Protein AF-A0A818AHD9-F1 (afdb_monomer)

Radius of gyration: 12.96 Å; Cα contacts (8 Å, |Δi|>4): 77; chains: 1; bounding box: 22×48×26 Å

Mean predicted aligned error: 7.14 Å

Foldseek 3Di:
DDDPPPCPLVVQLVVLVVVCVVVVVPDLVSLLSNLVSCLVVLVLVSSQVSLVVCCVVCVVPVVSCVVRVVSSVVVVD

pLDDT: mean 80.75, std 12.98, range [45.12, 91.44]

Secondary structure (DSSP, 8-state):
---GGGTHHHHHHHHHHHHHHHTTT--HHHHHHHHHHHHHTT-HHHHHHHHHHHHHH-TT-HHHIIIIIIHHHHHT-

Sequence (77 aa):
MMNEQTGAHKDAADNYEIAWKYSRKNQPSIGYKLAFNYLKSKRLTDAIDIAQFILQRYPDNIRVRKDILEKARLMLK

Nearest PDB structures (foldseek):
  6af0-assembly1_A  TM=8.370E-01  e=9.004E-01  Thermothelomyces thermophilus ATCC 42464
  5a31-assembly1_C  TM=7.169E-01  e=1.134E+00  Homo sapiens
  3o48-assembly1_A  TM=7.670E-01  e=2.688E+00  Saccharomyces cerevisiae
  4i17-assembly1_A  TM=6.968E-01  e=1.696E+00  Bacteroides fragilis NCTC 9343
  9hmf-assembly1_L  TM=6.716E-01  e=1.797E+00  Campylobacter jejuni

Structure (mmCIF, N/CA/C/O backbone):
data_AF-A0A818AHD9-F1
#
_entry.id   AF-A0A818AHD9-F1
#
loop_
_atom_site.gro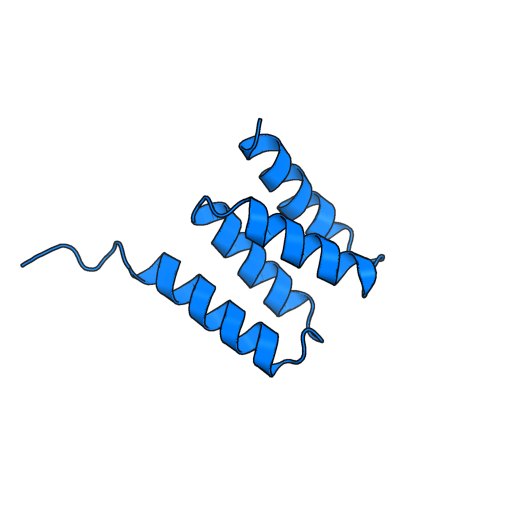up_PDB
_atom_site.id
_atom_site.type_symbol
_atom_site.label_atom_id
_atom_site.label_alt_id
_atom_site.label_comp_id
_atom_site.label_asym_id
_atom_site.label_entity_id
_atom_site.label_seq_id
_atom_site.pdbx_PDB_ins_code
_atom_site.Cartn_x
_atom_site.Cartn_y
_atom_site.Cartn_z
_atom_site.occupancy
_atom_site.B_iso_or_equiv
_atom_site.auth_seq_id
_atom_site.auth_comp_id
_atom_site.auth_asym_id
_atom_site.auth_atom_id
_atom_site.pdbx_PDB_model_num
ATOM 1 N N . MET A 1 1 ? 7.448 33.653 -4.880 1.00 45.12 1 MET A N 1
ATOM 2 C CA . MET A 1 1 ? 6.278 32.974 -5.469 1.00 45.12 1 MET A CA 1
ATOM 3 C C . MET A 1 1 ? 6.298 31.538 -4.970 1.00 45.12 1 MET A C 1
ATOM 5 O O . MET A 1 1 ? 7.250 30.843 -5.261 1.00 45.12 1 MET A O 1
ATOM 9 N N . MET A 1 2 ? 5.322 31.199 -4.122 1.00 45.75 2 MET A N 1
ATOM 10 C CA . MET A 1 2 ? 4.738 29.871 -3.861 1.00 45.75 2 MET A CA 1
ATOM 11 C C . MET A 1 2 ? 5.661 28.668 -3.569 1.00 45.75 2 MET A C 1
ATOM 13 O O . MET A 1 2 ? 6.290 28.113 -4.455 1.00 45.75 2 MET A O 1
ATOM 17 N N . ASN A 1 3 ? 5.608 28.224 -2.306 1.00 47.09 3 ASN A N 1
ATOM 18 C CA . ASN A 1 3 ? 5.991 26.912 -1.771 1.00 47.09 3 ASN A CA 1
ATOM 19 C C . ASN A 1 3 ? 5.993 25.755 -2.794 1.00 47.09 3 ASN A C 1
ATOM 21 O O . ASN A 1 3 ? 4.952 25.163 -3.068 1.00 47.09 3 ASN A O 1
ATOM 25 N N . GLU A 1 4 ? 7.174 25.337 -3.248 1.00 50.59 4 GLU A N 1
ATOM 26 C CA . GLU A 1 4 ? 7.344 24.158 -4.118 1.00 50.59 4 GLU A CA 1
ATOM 27 C C . GLU A 1 4 ? 7.377 22.824 -3.345 1.00 50.59 4 GLU A C 1
ATOM 29 O O . GLU A 1 4 ? 7.432 21.742 -3.924 1.00 50.59 4 GLU A O 1
ATOM 34 N N . GLN A 1 5 ? 7.309 22.853 -2.013 1.00 52.56 5 GLN A N 1
ATOM 35 C CA . GLN A 1 5 ? 7.492 21.647 -1.196 1.00 52.56 5 GLN A CA 1
ATOM 36 C C . GLN A 1 5 ? 6.263 20.723 -1.134 1.00 52.56 5 GLN A C 1
ATOM 38 O O . GLN A 1 5 ? 6.328 19.655 -0.528 1.00 52.56 5 GLN A O 1
ATOM 43 N N . THR A 1 6 ? 5.139 21.088 -1.759 1.00 47.00 6 THR A N 1
ATOM 44 C CA . THR A 1 6 ? 3.902 20.284 -1.717 1.00 47.00 6 THR A CA 1
ATOM 45 C C . THR A 1 6 ? 3.767 19.286 -2.878 1.00 47.00 6 THR A C 1
ATOM 47 O O . THR A 1 6 ? 2.911 18.404 -2.809 1.00 47.00 6 THR A O 1
ATOM 50 N N . GLY A 1 7 ? 4.614 19.380 -3.914 1.00 49.31 7 GLY A N 1
ATOM 51 C CA . GLY A 1 7 ? 4.570 18.511 -5.104 1.00 49.31 7 GLY A CA 1
ATOM 52 C C . GLY A 1 7 ? 5.331 17.192 -4.954 1.00 49.31 7 GLY A C 1
ATOM 53 O O . GLY A 1 7 ? 4.785 16.129 -5.238 1.00 49.31 7 GLY A O 1
ATOM 54 N N . ALA A 1 8 ? 6.536 17.230 -4.375 1.00 53.69 8 ALA A N 1
ATOM 55 C CA . ALA A 1 8 ? 7.514 16.139 -4.473 1.00 53.69 8 ALA A CA 1
ATOM 56 C C . ALA A 1 8 ? 7.021 14.748 -4.018 1.00 53.69 8 ALA A C 1
ATOM 58 O O . ALA A 1 8 ? 7.457 13.726 -4.546 1.00 53.69 8 ALA A O 1
ATOM 59 N N . HIS A 1 9 ? 6.103 14.673 -3.048 1.00 51.59 9 HIS A N 1
ATOM 60 C CA . HIS A 1 9 ? 5.528 13.391 -2.617 1.00 51.59 9 HIS A CA 1
ATOM 61 C C . HIS A 1 9 ? 4.527 12.810 -3.623 1.00 51.59 9 HIS A C 1
ATOM 63 O O . HIS A 1 9 ? 4.431 11.591 -3.760 1.00 51.59 9 HIS A O 1
ATOM 69 N N . LYS A 1 10 ? 3.777 13.671 -4.317 1.00 57.28 10 LYS A N 1
ATOM 70 C CA . LYS A 1 10 ? 2.835 13.267 -5.364 1.00 57.28 10 LYS A CA 1
ATOM 71 C C . LYS A 1 10 ? 3.598 12.779 -6.595 1.00 57.28 10 LYS A C 1
ATOM 73 O O . LYS A 1 10 ? 3.285 11.705 -7.099 1.00 57.28 10 LYS A O 1
ATOM 78 N N . ASP A 1 11 ? 4.648 13.501 -6.980 1.00 66.19 11 ASP A N 1
ATOM 79 C CA . ASP A 1 11 ? 5.534 13.123 -8.086 1.00 66.19 11 ASP A CA 1
ATOM 80 C C . ASP A 1 11 ? 6.260 11.794 -7.824 1.00 66.19 11 ASP A C 1
ATOM 82 O O . ASP A 1 11 ? 6.444 10.981 -8.728 1.00 66.19 11 ASP A O 1
ATOM 86 N N . ALA A 1 12 ? 6.637 11.520 -6.569 1.00 75.56 12 ALA A N 1
ATOM 87 C CA . ALA A 1 12 ? 7.303 10.269 -6.214 1.00 75.56 12 ALA A CA 1
ATOM 88 C C . ALA A 1 12 ? 6.407 9.042 -6.445 1.00 75.56 12 ALA A C 1
ATOM 90 O O . ALA A 1 12 ? 6.874 8.044 -6.995 1.00 75.56 12 ALA A O 1
ATOM 91 N N . ALA A 1 13 ? 5.134 9.101 -6.039 1.00 79.06 13 ALA A N 1
ATOM 92 C CA . ALA A 1 13 ? 4.193 8.006 -6.267 1.00 79.06 13 ALA A CA 1
ATOM 93 C C . ALA A 1 13 ? 4.000 7.741 -7.768 1.00 79.06 13 ALA A C 1
ATOM 95 O O . ALA A 1 13 ? 4.038 6.589 -8.189 1.00 79.06 13 ALA A O 1
ATOM 96 N N . ASP A 1 14 ? 3.878 8.797 -8.570 1.00 81.50 14 ASP A N 1
ATOM 97 C CA . ASP A 1 14 ? 3.703 8.688 -10.020 1.00 81.50 14 ASP A CA 1
ATOM 98 C C . ASP A 1 14 ? 4.938 8.063 -10.696 1.00 81.50 14 ASP A C 1
ATOM 100 O O . ASP A 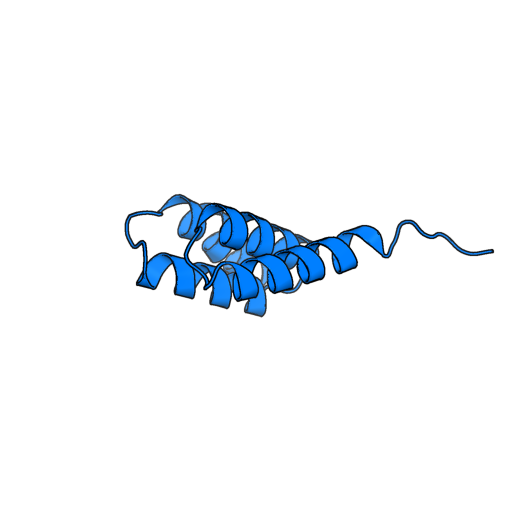1 14 ? 4.834 7.070 -11.419 1.00 81.50 14 ASP A O 1
ATOM 104 N N . ASN A 1 15 ? 6.141 8.522 -10.332 1.00 83.38 15 ASN A N 1
ATOM 105 C CA . ASN A 1 15 ? 7.397 7.938 -10.812 1.00 83.38 15 ASN A CA 1
ATOM 106 C C . ASN A 1 15 ? 7.534 6.451 -10.447 1.00 83.38 15 ASN A C 1
ATOM 108 O O . ASN A 1 15 ? 7.962 5.639 -11.275 1.00 83.38 15 ASN A O 1
ATOM 112 N N . TYR A 1 16 ? 7.158 6.066 -9.223 1.00 83.94 16 TYR A N 1
ATOM 113 C CA . TYR A 1 16 ? 7.155 4.658 -8.822 1.00 83.94 16 TYR A CA 1
ATOM 114 C C . TYR A 1 16 ? 6.071 3.847 -9.548 1.00 83.94 16 TYR A C 1
ATOM 116 O O . TYR A 1 16 ? 6.300 2.668 -9.819 1.00 83.94 16 TYR A O 1
ATOM 124 N N . GLU A 1 17 ? 4.924 4.439 -9.895 1.00 85.06 17 GLU A N 1
ATOM 125 C CA . GLU A 1 17 ? 3.851 3.785 -10.657 1.00 85.06 17 GLU A CA 1
ATOM 126 C C . GLU A 1 17 ? 4.313 3.460 -12.076 1.00 85.06 17 GLU A C 1
ATOM 128 O O . GLU A 1 17 ? 4.157 2.330 -12.552 1.00 85.06 17 GLU A O 1
ATOM 133 N N . ILE A 1 18 ? 4.950 4.434 -12.724 1.00 85.50 18 ILE A N 1
ATOM 134 C CA . ILE A 1 18 ? 5.558 4.272 -14.039 1.00 85.50 18 ILE A CA 1
ATOM 135 C C . ILE A 1 18 ? 6.612 3.165 -13.961 1.00 85.50 18 ILE A C 1
ATOM 137 O O . ILE A 1 18 ? 6.511 2.169 -14.679 1.00 85.50 18 ILE A O 1
ATOM 141 N N . ALA A 1 19 ? 7.559 3.250 -13.022 1.00 86.50 19 ALA A N 1
ATOM 142 C CA . ALA A 1 19 ? 8.579 2.218 -12.834 1.00 86.50 19 ALA A CA 1
ATOM 143 C C . ALA A 1 19 ? 7.980 0.826 -12.561 1.00 86.50 19 ALA A C 1
ATOM 145 O O . ALA A 1 19 ? 8.507 -0.181 -13.041 1.00 86.50 19 ALA A O 1
ATOM 146 N N . TRP A 1 20 ? 6.867 0.751 -11.826 1.00 85.62 20 TRP A N 1
ATOM 147 C CA . TRP A 1 20 ? 6.155 -0.491 -11.532 1.00 85.62 20 TRP A CA 1
ATOM 148 C C . TRP A 1 20 ? 5.524 -1.112 -12.781 1.00 85.62 20 TRP A C 1
ATOM 150 O O . TRP A 1 20 ? 5.677 -2.317 -13.018 1.00 85.62 20 TRP A O 1
ATOM 160 N N . LYS A 1 21 ? 4.877 -0.289 -13.615 1.00 85.19 21 LYS A N 1
ATOM 161 C CA . LYS A 1 21 ? 4.338 -0.694 -14.921 1.00 85.19 21 LYS A CA 1
ATOM 162 C C . LYS A 1 21 ? 5.454 -1.145 -15.867 1.00 85.19 21 LYS A C 1
ATOM 164 O O . LYS A 1 21 ? 5.364 -2.240 -16.422 1.00 85.19 21 LYS A O 1
ATOM 169 N N . TYR A 1 22 ? 6.531 -0.366 -15.986 1.00 84.38 22 TYR A N 1
ATOM 170 C CA . TYR A 1 22 ? 7.685 -0.694 -16.834 1.00 84.38 22 TYR A CA 1
ATOM 171 C C . TYR A 1 22 ? 8.423 -1.954 -16.365 1.00 84.38 22 TYR A C 1
ATOM 173 O O . TYR A 1 22 ? 8.820 -2.780 -17.183 1.00 84.38 22 TYR A O 1
ATOM 181 N N . SER A 1 23 ? 8.515 -2.180 -15.052 1.00 80.06 23 SER A N 1
ATOM 182 C CA . SER A 1 23 ? 9.084 -3.405 -14.468 1.00 80.06 23 SER A CA 1
ATOM 183 C C . SER A 1 23 ? 8.155 -4.625 -14.567 1.00 80.06 23 SER A C 1
ATOM 185 O O . SER A 1 23 ? 8.392 -5.628 -13.889 1.00 80.06 23 SER A O 1
ATOM 187 N N . ARG A 1 24 ? 7.071 -4.550 -15.360 1.00 79.75 24 ARG A N 1
ATOM 188 C CA . ARG A 1 24 ? 6.045 -5.596 -15.533 1.00 79.75 24 ARG A CA 1
ATOM 189 C C . ARG A 1 24 ? 5.499 -6.143 -14.213 1.00 79.75 24 ARG A C 1
ATOM 191 O O . ARG A 1 24 ? 5.176 -7.325 -14.112 1.00 79.75 24 ARG A O 1
ATOM 198 N N . LYS A 1 25 ? 5.428 -5.294 -13.183 1.00 74.62 25 LYS A N 1
ATOM 199 C CA . LYS A 1 25 ? 4.996 -5.681 -11.835 1.00 74.62 25 LYS A CA 1
ATOM 200 C C . LYS A 1 25 ? 5.758 -6.897 -11.264 1.00 74.62 25 LYS A C 1
ATOM 202 O O . LYS A 1 25 ? 5.207 -7.688 -10.501 1.00 74.62 25 LYS A O 1
ATOM 207 N N . ASN A 1 26 ? 7.026 -7.061 -11.653 1.00 77.12 26 ASN A N 1
ATOM 208 C CA . ASN A 1 26 ? 7.831 -8.249 -11.343 1.00 77.12 26 ASN A CA 1
ATOM 209 C C . ASN A 1 26 ? 8.780 -8.057 -10.143 1.00 77.12 26 ASN A C 1
ATOM 211 O O . ASN A 1 26 ? 9.500 -8.972 -9.763 1.00 77.12 26 ASN A O 1
ATOM 215 N N . GLN A 1 27 ? 8.811 -6.857 -9.557 1.00 79.75 27 GLN A N 1
ATOM 216 C CA . GLN A 1 27 ? 9.698 -6.488 -8.446 1.00 79.75 27 GLN A CA 1
ATOM 217 C C . GLN A 1 27 ? 8.908 -6.021 -7.209 1.00 79.75 27 GLN A C 1
ATOM 219 O O . GLN A 1 27 ? 8.658 -4.820 -7.069 1.00 79.75 27 GLN A O 1
ATOM 224 N N . PRO A 1 28 ? 8.532 -6.915 -6.277 1.00 81.50 28 PRO A N 1
ATOM 225 C CA . PRO A 1 28 ? 7.667 -6.570 -5.141 1.00 81.50 28 PRO A CA 1
ATOM 226 C C . PRO A 1 28 ? 8.191 -5.391 -4.301 1.00 81.50 28 PRO A C 1
ATOM 228 O O . PRO A 1 28 ? 7.401 -4.634 -3.743 1.00 81.50 28 PRO A O 1
ATOM 231 N N . SER A 1 29 ? 9.507 -5.163 -4.283 1.00 85.75 29 SER A N 1
ATOM 232 C CA . SER A 1 29 ? 10.147 -4.003 -3.654 1.00 85.75 29 SER A CA 1
ATOM 233 C C . SER A 1 29 ? 9.687 -2.649 -4.218 1.00 85.75 29 SER A C 1
ATOM 235 O O . SER A 1 29 ? 9.491 -1.707 -3.449 1.00 85.75 29 SER A O 1
ATOM 237 N N . ILE A 1 30 ? 9.510 -2.530 -5.541 1.00 87.38 30 ILE A N 1
ATOM 238 C CA . ILE A 1 30 ? 9.033 -1.293 -6.189 1.00 87.38 30 ILE A CA 1
ATOM 239 C C . ILE A 1 30 ? 7.560 -1.076 -5.841 1.00 87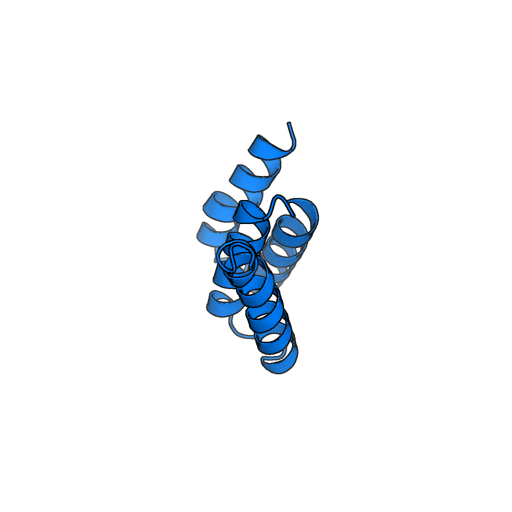.38 30 ILE A C 1
ATOM 241 O O . ILE A 1 30 ? 7.189 0.008 -5.397 1.00 87.38 30 ILE A O 1
ATOM 245 N N . GLY A 1 31 ? 6.742 -2.126 -5.958 1.00 87.94 31 GLY A N 1
ATOM 246 C CA . GLY A 1 31 ? 5.328 -2.072 -5.592 1.00 87.94 31 GLY A CA 1
ATOM 247 C C . GLY A 1 31 ? 5.105 -1.731 -4.110 1.00 87.94 31 GLY A C 1
ATOM 248 O O . GLY A 1 31 ? 4.212 -0.950 -3.793 1.00 87.94 31 GLY A O 1
ATOM 249 N N . TYR A 1 32 ? 5.961 -2.216 -3.202 1.00 89.06 32 TYR A N 1
ATOM 250 C CA . TYR A 1 32 ? 5.923 -1.836 -1.785 1.00 89.06 32 TYR A CA 1
ATOM 251 C C . TYR A 1 32 ? 6.186 -0.337 -1.584 1.00 89.06 32 TYR A C 1
ATOM 253 O O . TYR A 1 32 ? 5.417 0.339 -0.901 1.00 89.06 32 TYR A O 1
ATOM 261 N N . LYS A 1 33 ? 7.245 0.208 -2.204 1.00 88.62 33 LYS A N 1
ATOM 262 C CA . LYS A 1 33 ? 7.560 1.647 -2.129 1.00 88.62 33 LYS A CA 1
ATOM 263 C C . LYS A 1 33 ? 6.441 2.509 -2.715 1.00 88.62 33 LYS A C 1
ATOM 265 O O . LYS A 1 33 ? 6.125 3.553 -2.143 1.00 88.62 33 LYS A O 1
ATOM 270 N N . LEU A 1 34 ? 5.839 2.064 -3.819 1.00 89.31 34 LEU A N 1
ATOM 271 C CA . LEU A 1 34 ? 4.697 2.719 -4.451 1.00 89.31 34 LEU A CA 1
ATOM 272 C C . LEU A 1 34 ? 3.493 2.771 -3.503 1.00 89.31 34 LEU A C 1
ATOM 274 O O . LEU A 1 34 ? 2.998 3.851 -3.187 1.00 89.31 34 LEU A O 1
ATOM 278 N N . ALA A 1 35 ? 3.076 1.618 -2.976 1.00 90.44 35 ALA A N 1
ATOM 279 C CA . ALA A 1 35 ? 1.924 1.531 -2.087 1.00 90.44 35 ALA A CA 1
ATOM 280 C C . ALA A 1 35 ? 2.137 2.304 -0.772 1.00 90.44 35 ALA A C 1
ATOM 282 O O . ALA A 1 35 ? 1.213 2.928 -0.250 1.00 90.44 35 ALA A O 1
ATOM 283 N N . PHE A 1 36 ? 3.372 2.336 -0.265 1.00 88.38 36 PHE A N 1
ATOM 284 C CA . PHE A 1 36 ? 3.736 3.142 0.899 1.00 88.38 36 PHE A CA 1
ATOM 285 C C . PHE A 1 36 ? 3.638 4.652 0.635 1.00 88.38 36 PHE A C 1
ATOM 287 O O . PHE A 1 36 ? 3.218 5.407 1.513 1.00 88.38 36 PHE A O 1
ATOM 294 N N . ASN A 1 37 ? 3.985 5.109 -0.572 1.00 87.12 37 ASN A N 1
ATOM 295 C CA . ASN A 1 37 ? 3.770 6.504 -0.958 1.00 87.12 37 ASN A CA 1
ATOM 296 C C . ASN A 1 37 ? 2.278 6.822 -1.093 1.00 87.12 37 ASN A C 1
ATOM 298 O O . ASN A 1 37 ? 1.831 7.826 -0.544 1.00 87.12 37 ASN A O 1
ATOM 302 N N . TYR A 1 38 ? 1.488 5.944 -1.716 1.00 88.44 38 TYR A N 1
ATOM 303 C CA . TYR A 1 38 ? 0.037 6.128 -1.798 1.00 88.44 38 TYR A CA 1
ATOM 304 C C . TYR A 1 38 ? -0.628 6.236 -0.421 1.00 88.44 38 TYR A C 1
ATOM 306 O O . TYR A 1 38 ? -1.460 7.121 -0.221 1.00 88.44 38 TYR A O 1
ATOM 314 N N . LEU A 1 39 ? -0.202 5.423 0.551 1.00 87.56 39 LEU A N 1
ATOM 315 C CA . LEU A 1 39 ? -0.622 5.542 1.952 1.00 87.56 39 LEU A CA 1
ATOM 316 C C . LEU A 1 39 ? -0.394 6.949 2.514 1.00 87.56 39 LEU A C 1
ATOM 318 O O . LEU A 1 39 ? -1.308 7.541 3.085 1.00 87.56 39 LEU A O 1
ATOM 322 N N . LYS A 1 40 ? 0.807 7.508 2.320 1.00 83.62 40 LYS A N 1
ATOM 323 C CA . LYS A 1 40 ? 1.142 8.870 2.769 1.00 83.62 40 LYS A CA 1
ATOM 324 C C . LYS A 1 40 ? 0.345 9.944 2.032 1.00 83.62 40 LYS A C 1
ATOM 326 O O . LYS A 1 40 ? -0.040 10.942 2.635 1.00 83.62 40 LYS A O 1
ATOM 331 N N . SER A 1 41 ? 0.059 9.731 0.752 1.00 84.12 41 SER A N 1
ATOM 332 C CA . SER A 1 41 ? -0.742 10.634 -0.081 1.00 84.12 41 SER A CA 1
ATOM 333 C C . SER A 1 41 ? -2.255 10.498 0.136 1.00 84.12 41 SER A C 1
ATOM 335 O O . SER A 1 41 ? -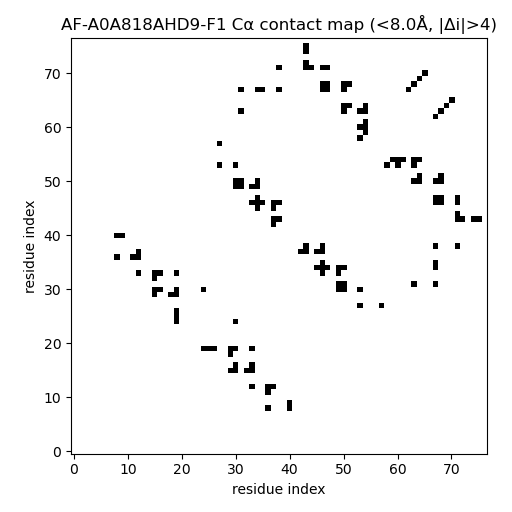3.020 11.050 -0.653 1.00 84.12 41 SER A O 1
ATOM 337 N N . LYS A 1 42 ? -2.704 9.770 1.173 1.00 82.75 42 LYS A N 1
ATOM 338 C CA . LYS A 1 42 ? -4.119 9.445 1.452 1.00 82.75 42 LYS A CA 1
ATOM 339 C C . LYS A 1 42 ? -4.831 8.671 0.329 1.00 82.75 42 LYS A C 1
ATOM 341 O O . LYS A 1 42 ? -6.054 8.571 0.322 1.00 82.75 42 LYS A O 1
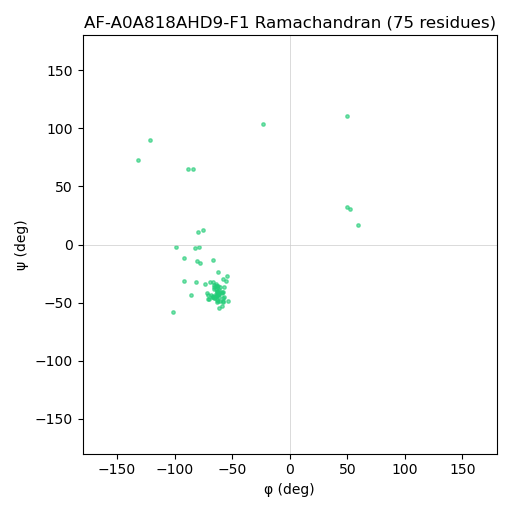ATOM 346 N N . ARG A 1 43 ? -4.085 8.072 -0.601 1.00 87.88 43 ARG A N 1
ATOM 347 C CA . ARG A 1 43 ? -4.591 7.200 -1.672 1.00 87.88 43 ARG A CA 1
ATOM 348 C C . ARG A 1 43 ? -4.662 5.752 -1.183 1.00 87.88 43 ARG A C 1
ATOM 350 O O . ARG A 1 43 ? -3.931 4.876 -1.631 1.00 87.88 43 ARG A O 1
ATOM 357 N N . LEU A 1 44 ? -5.523 5.505 -0.199 1.00 88.56 44 LEU A N 1
ATOM 358 C CA . LEU A 1 44 ? -5.604 4.206 0.479 1.00 88.56 44 LEU A CA 1
ATOM 359 C C . LEU A 1 44 ? -6.081 3.089 -0.461 1.00 88.56 44 LEU A C 1
ATOM 361 O O . LEU A 1 44 ? -5.547 1.984 -0.412 1.00 88.56 44 LEU A O 1
ATOM 365 N N . THR A 1 45 ? -7.030 3.390 -1.349 1.00 90.38 45 THR A N 1
ATOM 366 C CA . THR A 1 45 ? -7.570 2.438 -2.332 1.00 90.38 45 THR A CA 1
ATOM 367 C C . THR A 1 45 ? -6.487 1.922 -3.279 1.00 90.38 45 THR A C 1
ATOM 369 O O . THR A 1 45 ? -6.339 0.711 -3.424 1.00 90.38 45 THR A O 1
ATOM 372 N N . ASP A 1 46 ? -5.674 2.820 -3.850 1.00 89.75 46 ASP A N 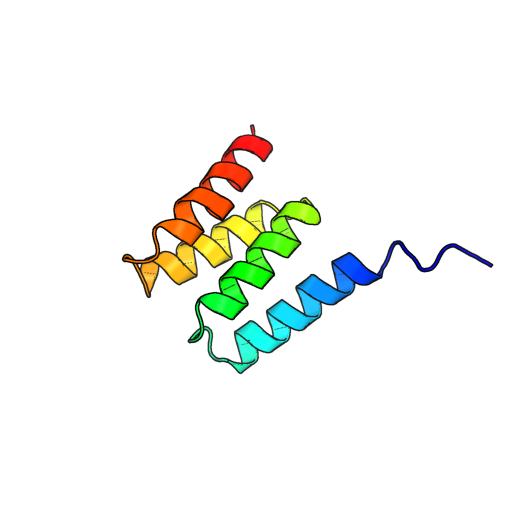1
ATOM 373 C CA . ASP A 1 46 ? -4.558 2.443 -4.729 1.00 89.75 46 ASP A CA 1
ATOM 374 C C . ASP A 1 46 ? -3.500 1.617 -3.979 1.00 89.75 46 ASP A C 1
ATOM 376 O O . ASP A 1 46 ? -2.980 0.629 -4.496 1.00 89.75 46 ASP A O 1
ATOM 380 N N . ALA A 1 47 ? -3.196 1.978 -2.726 1.00 91.06 47 ALA A N 1
ATOM 381 C CA . ALA A 1 47 ? -2.255 1.222 -1.902 1.00 91.06 47 ALA A CA 1
ATOM 382 C C . ALA A 1 47 ? -2.731 -0.219 -1.641 1.00 91.06 47 ALA A C 1
ATOM 384 O O . ALA A 1 47 ? -1.920 -1.149 -1.675 1.00 91.06 47 ALA A O 1
ATOM 385 N N . ILE A 1 48 ? -4.033 -0.409 -1.394 1.00 91.31 48 ILE A N 1
ATOM 386 C CA . ILE A 1 48 ? -4.635 -1.731 -1.180 1.00 91.31 48 ILE A CA 1
ATOM 387 C C . ILE A 1 48 ? -4.578 -2.560 -2.464 1.00 91.31 48 ILE A C 1
ATOM 389 O O . ILE A 1 48 ? -4.153 -3.712 -2.393 1.00 91.31 48 ILE A O 1
ATOM 393 N N . ASP A 1 49 ? -4.928 -1.982 -3.616 1.00 91.44 49 ASP A N 1
ATOM 394 C CA . ASP A 1 49 ? -4.893 -2.681 -4.909 1.00 91.44 49 ASP A CA 1
ATOM 395 C C . ASP A 1 49 ? -3.485 -3.211 -5.224 1.00 91.44 49 ASP A C 1
ATOM 397 O O . ASP A 1 49 ? -3.293 -4.408 -5.460 1.00 91.44 49 ASP A O 1
ATOM 401 N N . ILE A 1 50 ? -2.465 -2.352 -5.101 1.00 90.00 50 ILE A N 1
ATOM 402 C CA . ILE A 1 50 ? -1.068 -2.742 -5.328 1.00 90.00 50 ILE A CA 1
ATOM 403 C C . ILE A 1 50 ? -0.626 -3.823 -4.335 1.00 90.00 50 ILE A C 1
ATOM 405 O O . ILE A 1 50 ? 0.031 -4.792 -4.728 1.00 90.00 50 ILE A O 1
ATOM 409 N N . ALA A 1 51 ? -0.989 -3.695 -3.057 1.00 89.88 51 ALA A N 1
ATOM 410 C CA . ALA A 1 51 ? -0.660 -4.696 -2.050 1.00 89.88 51 ALA A CA 1
ATOM 411 C C . ALA A 1 51 ? -1.316 -6.053 -2.350 1.00 89.88 51 ALA A C 1
ATOM 413 O O . ALA A 1 51 ? -0.648 -7.084 -2.265 1.00 89.88 51 ALA A O 1
ATOM 414 N N . GLN A 1 52 ? -2.591 -6.070 -2.749 1.00 89.56 52 GLN A N 1
ATOM 415 C CA . GLN A 1 52 ? -3.291 -7.291 -3.152 1.00 89.56 52 GLN A CA 1
ATOM 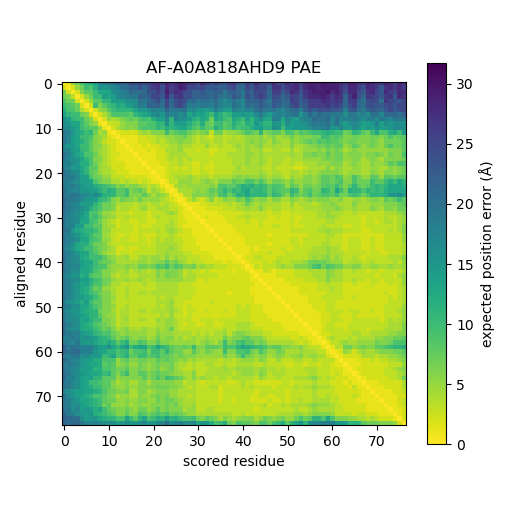416 C C . GLN A 1 52 ? -2.665 -7.912 -4.400 1.00 89.56 52 GLN A C 1
ATOM 418 O O . GLN A 1 52 ? -2.446 -9.122 -4.421 1.00 89.56 52 GLN A O 1
ATOM 423 N N . PHE A 1 53 ? -2.306 -7.100 -5.397 1.00 89.81 53 PHE A N 1
ATOM 424 C CA . PHE A 1 53 ? -1.626 -7.569 -6.602 1.00 89.81 53 PHE A CA 1
ATOM 425 C C . PHE A 1 53 ? -0.300 -8.270 -6.267 1.00 89.81 53 PHE A C 1
ATOM 427 O O . PHE A 1 53 ? -0.015 -9.356 -6.773 1.00 89.81 53 PHE A O 1
ATOM 434 N N . ILE A 1 54 ? 0.511 -7.671 -5.387 1.00 88.75 54 ILE A N 1
ATOM 435 C CA . ILE A 1 54 ? 1.773 -8.276 -4.947 1.00 88.75 54 ILE A CA 1
ATOM 436 C C . ILE A 1 54 ? 1.506 -9.582 -4.206 1.00 88.75 54 ILE A C 1
ATOM 438 O O . ILE A 1 54 ? 2.183 -10.559 -4.490 1.00 88.75 54 ILE A O 1
ATOM 442 N N . LEU A 1 55 ? 0.526 -9.628 -3.301 1.00 87.38 55 LEU A N 1
ATOM 443 C CA . LEU A 1 55 ? 0.199 -10.834 -2.533 1.00 87.38 55 LEU A CA 1
ATOM 444 C C . LEU A 1 55 ? -0.352 -11.968 -3.402 1.00 87.38 55 LEU A C 1
ATOM 446 O O . LEU A 1 55 ? -0.088 -13.127 -3.105 1.00 87.38 55 LEU A O 1
ATOM 450 N N . GLN A 1 56 ? -1.069 -11.662 -4.486 1.00 88.25 56 GLN A N 1
ATOM 451 C CA . GLN A 1 56 ? -1.501 -12.685 -5.444 1.00 88.25 56 GLN A CA 1
ATOM 452 C C . GLN A 1 56 ? -0.312 -13.363 -6.132 1.00 88.25 56 GLN A C 1
ATOM 454 O O . GLN A 1 56 ? -0.360 -14.557 -6.408 1.00 88.25 56 GLN A O 1
ATOM 459 N N . ARG A 1 57 ? 0.759 -12.611 -6.410 1.00 86.38 57 ARG A N 1
ATOM 460 C CA . ARG A 1 57 ? 1.951 -13.124 -7.103 1.00 86.38 57 ARG A CA 1
ATOM 461 C C . ARG A 1 57 ? 3.028 -13.645 -6.147 1.00 86.38 57 ARG A C 1
ATOM 463 O O . ARG A 1 57 ? 3.756 -14.570 -6.484 1.00 86.38 57 ARG A O 1
ATOM 470 N N . TYR A 1 58 ? 3.114 -13.049 -4.965 1.00 84.31 58 TYR A N 1
ATOM 471 C CA . TYR A 1 58 ? 4.065 -13.332 -3.894 1.00 84.31 58 TYR A CA 1
ATOM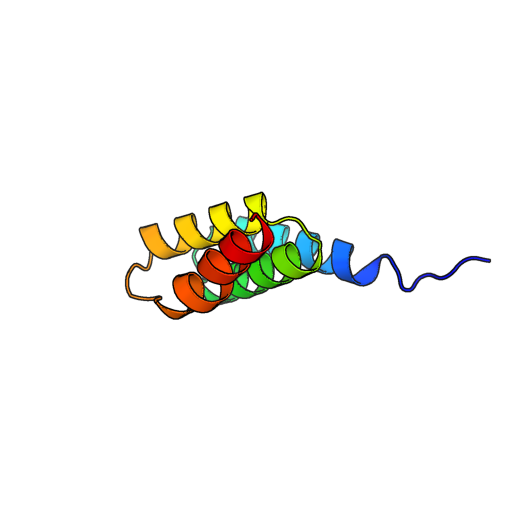 472 C C . TYR A 1 58 ? 3.307 -13.464 -2.563 1.00 84.31 58 TYR A C 1
ATOM 474 O O . TYR A 1 58 ? 3.390 -12.571 -1.712 1.00 84.31 58 TYR A O 1
ATOM 482 N N . PRO A 1 59 ? 2.567 -14.567 -2.356 1.00 82.25 59 PRO A N 1
ATOM 483 C CA . PRO A 1 59 ? 1.789 -14.781 -1.132 1.00 82.25 59 PRO A CA 1
ATOM 484 C C . PRO A 1 59 ? 2.662 -14.856 0.130 1.00 82.25 59 PRO A C 1
ATOM 486 O O . PRO A 1 59 ? 2.204 -14.513 1.218 1.00 82.25 59 PRO A O 1
ATOM 489 N N . ASP A 1 60 ? 3.941 -15.202 -0.025 1.00 84.50 60 ASP A N 1
ATOM 490 C CA . ASP A 1 60 ? 4.955 -15.221 1.037 1.00 84.50 60 ASP A CA 1
ATOM 491 C C . ASP A 1 60 ? 5.303 -13.822 1.583 1.00 84.50 60 ASP A C 1
ATOM 493 O O . ASP A 1 60 ? 5.925 -13.669 2.636 1.00 84.50 60 ASP A O 1
ATOM 497 N N . ASN A 1 61 ? 4.898 -12.752 0.889 1.00 76.62 61 ASN A N 1
ATOM 498 C CA . ASN A 1 61 ? 5.267 -11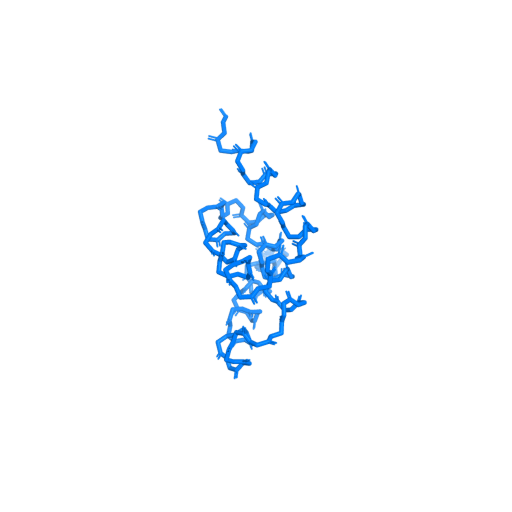.386 1.244 1.00 76.62 61 ASN A CA 1
ATOM 499 C C . ASN A 1 61 ? 4.341 -10.788 2.320 1.00 76.62 61 ASN A C 1
ATOM 501 O O . ASN A 1 61 ? 3.633 -9.801 2.111 1.00 76.62 61 ASN A O 1
ATOM 505 N N . ILE A 1 62 ? 4.383 -11.373 3.521 1.00 83.94 62 ILE A N 1
ATOM 506 C CA . ILE A 1 62 ? 3.553 -10.981 4.675 1.00 83.94 62 ILE A CA 1
ATOM 507 C C . ILE A 1 62 ? 3.766 -9.504 5.051 1.00 83.94 62 ILE A C 1
ATOM 509 O O . ILE A 1 62 ? 2.836 -8.844 5.518 1.00 83.94 62 ILE A O 1
ATOM 513 N N . ARG A 1 63 ? 4.967 -8.961 4.798 1.00 85.44 63 ARG A N 1
ATOM 514 C CA . ARG A 1 63 ? 5.314 -7.557 5.068 1.00 85.44 63 ARG A CA 1
ATOM 515 C C . ARG A 1 63 ? 4.397 -6.585 4.333 1.00 85.44 63 ARG A C 1
ATOM 517 O O . ARG A 1 63 ? 3.840 -5.709 4.975 1.00 85.44 63 ARG A O 1
ATOM 524 N N . VAL A 1 64 ? 4.166 -6.766 3.029 1.00 88.00 64 VAL A N 1
ATOM 525 C CA . VAL A 1 64 ? 3.240 -5.914 2.254 1.00 88.00 64 VAL A CA 1
ATOM 526 C C . VAL A 1 64 ? 1.845 -5.924 2.878 1.00 88.00 64 VAL A C 1
ATOM 528 O O . VAL A 1 64 ? 1.236 -4.873 3.059 1.00 88.00 64 VAL A O 1
ATOM 531 N N . ARG A 1 65 ? 1.340 -7.098 3.262 1.00 86.50 65 ARG A N 1
ATOM 532 C CA . ARG A 1 65 ? 0.008 -7.209 3.864 1.00 86.50 65 ARG A CA 1
ATOM 533 C C . ARG A 1 65 ? -0.083 -6.461 5.196 1.00 86.50 65 ARG A C 1
ATOM 535 O O . ARG A 1 65 ? -1.006 -5.679 5.391 1.00 86.50 65 ARG A O 1
ATOM 542 N N . LYS A 1 66 ? 0.879 -6.689 6.091 1.00 88.06 66 LYS A N 1
ATOM 543 C CA . LYS A 1 66 ? 0.882 -6.095 7.433 1.00 88.06 66 LYS A CA 1
ATOM 544 C C . LYS A 1 66 ? 1.165 -4.598 7.409 1.00 88.06 66 LYS A C 1
ATOM 546 O O . LYS A 1 66 ? 0.464 -3.820 8.043 1.00 88.06 66 LYS A O 1
ATOM 551 N N . ASP A 1 67 ? 2.180 -4.177 6.666 1.00 87.06 67 ASP A N 1
ATOM 552 C CA . ASP A 1 67 ? 2.610 -2.782 6.686 1.00 87.06 67 ASP A CA 1
ATOM 553 C C . ASP A 1 67 ? 1.765 -1.882 5.794 1.00 87.06 67 ASP A C 1
ATOM 555 O O . ASP A 1 67 ? 1.585 -0.715 6.128 1.00 87.06 67 ASP A O 1
ATOM 559 N N . ILE A 1 68 ? 1.242 -2.398 4.679 1.00 90.75 68 ILE A N 1
ATOM 560 C CA . ILE A 1 68 ? 0.472 -1.587 3.734 1.00 90.75 68 ILE A CA 1
ATOM 561 C C . ILE A 1 68 ? -1.023 -1.824 3.911 1.00 90.75 68 ILE A C 1
ATOM 563 O O . ILE A 1 68 ? -1.771 -0.887 4.175 1.00 90.75 68 ILE A O 1
ATOM 567 N N . LEU A 1 69 ? -1.464 -3.074 3.773 1.00 88.12 69 LEU A N 1
ATOM 568 C CA . LEU A 1 69 ? -2.882 -3.411 3.644 1.00 88.12 69 LEU A CA 1
ATOM 569 C C . LEU A 1 69 ? -3.638 -3.225 4.971 1.00 88.12 69 LEU A C 1
ATOM 571 O O . LEU A 1 69 ? -4.725 -2.647 4.973 1.00 88.12 69 LEU A O 1
ATOM 575 N N . GLU A 1 70 ? -3.056 -3.631 6.105 1.00 90.06 70 GLU A N 1
ATOM 576 C CA . GLU A 1 70 ? -3.644 -3.362 7.429 1.00 90.06 70 GLU A CA 1
ATOM 577 C C . GLU A 1 70 ? -3.632 -1.867 7.771 1.00 90.06 70 GLU A C 1
ATOM 579 O O . GLU A 1 70 ? -4.667 -1.344 8.181 1.00 90.06 70 GLU A O 1
ATOM 584 N N . LYS A 1 71 ? -2.525 -1.144 7.536 1.00 90.88 71 LYS A N 1
ATOM 585 C CA . LYS A 1 71 ? -2.478 0.312 7.782 1.00 90.88 71 LYS A CA 1
ATOM 586 C C . LYS A 1 71 ? -3.470 1.075 6.909 1.00 90.88 71 LYS A C 1
ATOM 588 O O . LYS A 1 71 ? -4.155 1.961 7.411 1.00 90.88 71 LYS A O 1
ATOM 593 N N . ALA A 1 72 ? -3.580 0.724 5.627 1.00 89.94 72 ALA A N 1
ATOM 594 C CA . ALA A 1 72 ? -4.526 1.357 4.713 1.00 89.94 72 ALA A CA 1
ATOM 595 C C . ALA A 1 72 ? -5.964 1.147 5.184 1.00 89.94 72 ALA A C 1
ATOM 597 O O . ALA A 1 72 ? -6.735 2.099 5.232 1.00 89.94 72 ALA A O 1
ATOM 598 N N . ARG A 1 73 ? -6.304 -0.082 5.591 1.00 86.75 73 ARG A N 1
ATOM 599 C CA . ARG A 1 73 ? -7.621 -0.418 6.144 1.00 86.75 73 ARG A CA 1
ATOM 600 C C . ARG A 1 73 ? -7.923 0.306 7.450 1.00 86.75 73 ARG A C 1
ATOM 602 O O . ARG A 1 73 ? -9.048 0.752 7.625 1.00 86.75 73 ARG A O 1
ATOM 609 N N . LEU A 1 74 ? -6.943 0.423 8.345 1.00 88.94 74 LEU A N 1
ATOM 610 C CA . LEU A 1 74 ? -7.101 1.157 9.602 1.00 88.94 74 LEU A CA 1
ATOM 611 C C . LEU A 1 74 ? -7.355 2.645 9.361 1.00 88.94 74 LEU A C 1
ATOM 613 O O . LEU A 1 74 ? -8.166 3.225 10.064 1.00 88.94 74 LEU A O 1
ATOM 617 N N . MET A 1 75 ? -6.699 3.246 8.365 1.00 85.00 75 MET A N 1
ATOM 618 C CA . MET A 1 75 ? -6.922 4.652 8.002 1.00 85.00 75 MET A CA 1
ATOM 619 C C . MET A 1 75 ? -8.201 4.892 7.188 1.00 85.00 75 MET A C 1
ATOM 621 O O . MET A 1 75 ? -8.621 6.036 7.046 1.00 85.00 75 MET A O 1
ATOM 625 N N . LEU A 1 76 ? -8.788 3.836 6.619 1.00 82.75 76 LEU A N 1
ATOM 626 C CA . LEU A 1 76 ? -10.075 3.868 5.915 1.00 82.75 76 LEU A CA 1
ATOM 627 C C . LEU A 1 76 ? -11.275 3.823 6.874 1.00 82.75 76 LEU A C 1
ATOM 629 O O . LEU A 1 76 ? -12.397 4.052 6.427 1.00 82.75 76 LEU A O 1
ATOM 633 N N . LYS A 1 77 ? -11.043 3.476 8.144 1.00 62.28 77 LYS A N 1
ATOM 634 C CA . LYS A 1 77 ? -12.049 3.353 9.200 1.00 62.28 77 LYS A CA 1
ATOM 635 C C . LYS A 1 77 ? -12.139 4.641 10.011 1.00 62.28 77 LYS A C 1
ATOM 637 O O . LYS A 1 77 ? -13.276 4.975 10.402 1.00 62.28 77 LYS A O 1
#

Solvent-accessible surface area (backbone atoms only — not comparable to full-atom values): 4285 Å² total; per-residue (Å²): 134,79,85,71,82,79,48,62,66,60,54,48,30,51,55,34,48,51,52,28,59,76,52,67,72,71,49,65,72,48,46,47,54,24,23,53,37,24,46,74,70,70,35,34,68,62,16,37,53,46,36,50,54,43,36,74,78,38,69,85,48,56,62,45,48,58,66,43,37,49,49,33,52,61,74,72,106